Protein AF-A0A3D2ICE8-F1 (afdb_monomer_lite)

Secondary structure (DSSP, 8-state):
-HHHHHHHHHHHHHHTSHHHHHHH-SS--PPP-----STTTT--EEEEEEEE-TTT--EEEEE-SS-TTS-HHHHHHHHHHHT-----TT-EEEEETTTSHHHHHHHHHHHHTT-EEEEE-S-GGG--

Sequence (128 aa):
ANKRKLKEKDRHARNSTGIRSAREAVVFEAPKMIGLTGKETEKEIPLESPRNCYVCKEIFHNLHHFYDTMCKGCGDFNYAKRFQSADLTNQVALVTGSRLKIGYHITLMMLRAGATVIATTRFPVDSA

pLDDT: mean 86.27, std 12.29, range [48.66, 98.25]

Foldseek 3Di:
DVVVVLVVVLVVLLCQAQQNVQVPDPDRDLDDLPPPPVVQVVPFAFRPDWAQAPPPGDTAGTARNHDSRHHPVVSVVVSVVLPDAAQQAPAEEEQEPCQDDPNVSVQVRCVVNRYHYRYDDPCVVRGD

Radius of gyration: 18.08 Å; chains: 1; bounding box: 44×30×58 Å

Structure (mmCIF, N/CA/C/O backbone):
data_AF-A0A3D2ICE8-F1
#
_entry.id   AF-A0A3D2ICE8-F1
#
loop_
_atom_site.group_PDB
_atom_site.id
_atom_site.type_symbol
_atom_site.label_atom_id
_atom_site.label_alt_id
_atom_site.label_comp_id
_atom_site.label_asym_id
_atom_site.label_entity_id
_atom_site.label_seq_id
_atom_site.pdbx_PDB_ins_code
_atom_site.Cartn_x
_atom_site.Cartn_y
_atom_site.Cartn_z
_atom_site.occupancy
_atom_site.B_iso_or_equiv
_atom_site.auth_seq_id
_atom_site.auth_comp_id
_atom_site.auth_asym_id
_atom_site.auth_atom_id
_atom_site.pd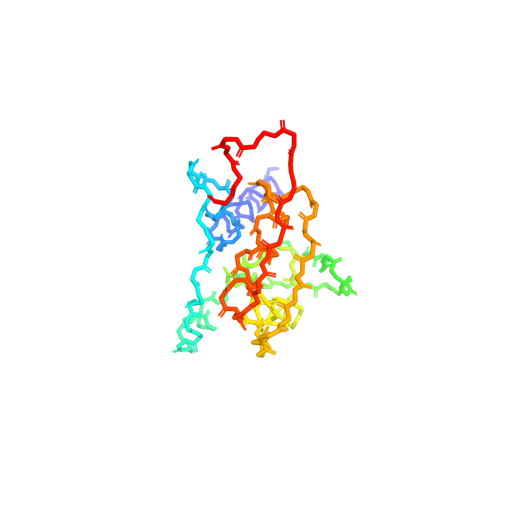bx_PDB_model_num
ATOM 1 N N . ALA A 1 1 ? 16.135 3.285 -33.327 1.00 66.62 1 ALA A N 1
ATOM 2 C CA . ALA A 1 1 ? 15.371 2.023 -33.174 1.00 66.62 1 ALA A CA 1
ATOM 3 C C . ALA A 1 1 ? 15.727 1.245 -31.894 1.00 66.62 1 ALA A C 1
ATOM 5 O O . ALA A 1 1 ? 14.828 1.001 -31.098 1.00 66.62 1 ALA A O 1
ATOM 6 N N . ASN A 1 2 ? 17.002 0.913 -31.631 1.00 81.75 2 ASN A N 1
ATOM 7 C CA . ASN A 1 2 ? 17.398 0.061 -30.488 1.00 81.75 2 ASN A CA 1
ATOM 8 C C . ASN A 1 2 ? 17.026 0.604 -29.096 1.00 81.75 2 ASN A C 1
ATOM 10 O O . ASN A 1 2 ? 16.436 -0.127 -28.310 1.00 81.75 2 ASN A O 1
ATOM 14 N N . LYS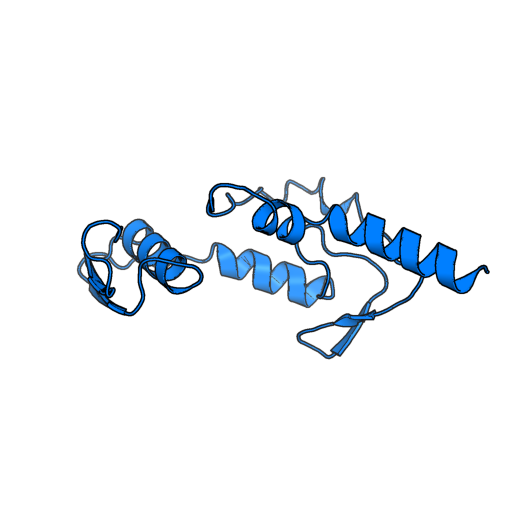 A 1 3 ? 17.247 1.897 -28.806 1.00 81.38 3 LYS A N 1
ATOM 15 C CA . LYS A 1 3 ? 16.867 2.495 -27.505 1.00 81.38 3 LYS A CA 1
ATOM 16 C C . LYS A 1 3 ? 15.371 2.359 -27.176 1.00 81.38 3 LYS A C 1
ATOM 18 O O . LYS A 1 3 ? 15.010 2.262 -26.010 1.00 81.38 3 LYS A O 1
ATOM 23 N N . ARG A 1 4 ? 14.496 2.355 -28.191 1.00 84.25 4 ARG A N 1
ATOM 24 C CA . ARG A 1 4 ? 13.048 2.173 -28.003 1.00 84.25 4 ARG A CA 1
ATOM 25 C C . ARG A 1 4 ? 12.726 0.731 -27.603 1.00 84.25 4 ARG A C 1
ATOM 27 O O . ARG A 1 4 ? 11.985 0.546 -26.649 1.00 84.25 4 ARG A O 1
ATOM 34 N N . LYS A 1 5 ? 13.357 -0.251 -28.259 1.00 88.44 5 LYS A N 1
ATOM 35 C CA . LYS A 1 5 ? 13.216 -1.678 -27.926 1.00 88.44 5 LYS A CA 1
ATOM 36 C C . LYS A 1 5 ? 13.665 -1.980 -26.491 1.00 88.44 5 LYS A C 1
ATOM 38 O O . LYS A 1 5 ? 12.958 -2.674 -25.774 1.00 88.44 5 LYS A O 1
ATOM 43 N N . LEU A 1 6 ? 14.793 -1.411 -26.050 1.00 86.62 6 LEU A N 1
ATOM 44 C CA . LEU A 1 6 ? 15.288 -1.584 -24.674 1.00 86.62 6 LEU A CA 1
ATOM 45 C C . LEU A 1 6 ? 14.319 -0.991 -23.638 1.00 86.62 6 LEU A C 1
ATOM 47 O O . LEU A 1 6 ? 13.955 -1.656 -22.676 1.00 86.62 6 LEU A O 1
ATOM 51 N N . LYS A 1 7 ? 13.808 0.225 -23.878 1.00 86.25 7 LYS A N 1
ATOM 52 C CA . LYS A 1 7 ? 12.799 0.845 -22.999 1.00 86.25 7 LYS A CA 1
ATOM 53 C C . LYS A 1 7 ? 11.507 0.034 -22.906 1.00 86.25 7 LYS A C 1
ATOM 55 O O . LYS A 1 7 ? 10.849 0.046 -21.868 1.00 86.25 7 LYS A O 1
ATOM 60 N N . GLU A 1 8 ? 11.116 -0.613 -23.997 1.00 89.56 8 GLU A N 1
ATOM 61 C CA . GLU A 1 8 ? 9.926 -1.456 -24.053 1.00 89.56 8 GLU A CA 1
ATOM 62 C C . GLU A 1 8 ? 10.132 -2.756 -23.270 1.00 89.56 8 GLU A C 1
ATOM 64 O O . GLU A 1 8 ? 9.296 -3.082 -22.430 1.00 89.56 8 GLU A O 1
ATOM 69 N N . LYS A 1 9 ? 11.293 -3.411 -23.414 1.00 89.19 9 LYS A N 1
ATOM 70 C CA . LYS A 1 9 ? 11.692 -4.543 -22.559 1.00 89.19 9 LYS A CA 1
ATOM 71 C C . LYS A 1 9 ? 11.653 -4.184 -21.071 1.00 89.19 9 LYS A C 1
ATOM 73 O O . LYS A 1 9 ? 10.977 -4.864 -20.305 1.00 89.19 9 LYS A O 1
ATOM 78 N N . ASP A 1 10 ? 12.275 -3.072 -20.674 1.00 88.31 10 ASP A N 1
ATOM 79 C CA . ASP A 1 10 ? 12.264 -2.605 -19.279 1.00 88.31 10 ASP A CA 1
ATOM 80 C C . ASP A 1 10 ? 10.849 -2.260 -18.786 1.00 88.31 10 ASP A C 1
ATOM 82 O O . ASP A 1 10 ? 10.553 -2.317 -17.592 1.00 88.31 10 ASP A O 1
ATOM 86 N N . ARG A 1 11 ? 9.942 -1.850 -19.681 1.00 88.38 11 ARG A N 1
ATOM 87 C CA . ARG A 1 11 ? 8.532 -1.635 -19.331 1.00 88.38 11 ARG A CA 1
ATOM 88 C C . ARG A 1 11 ? 7.839 -2.964 -19.044 1.00 88.38 11 ARG A C 1
ATOM 90 O O . ARG A 1 11 ? 7.163 -3.054 -18.023 1.00 88.38 11 ARG A O 1
ATOM 97 N N . HIS A 1 12 ? 8.031 -3.970 -19.893 1.00 90.06 12 HIS A N 1
ATOM 98 C CA . HIS A 1 12 ? 7.484 -5.308 -19.668 1.00 90.06 12 HIS A CA 1
ATOM 99 C C . HIS A 1 12 ? 8.035 -5.941 -18.385 1.00 90.06 12 HIS A C 1
ATOM 101 O O . HIS A 1 12 ? 7.250 -6.431 -17.579 1.00 90.06 12 HIS A O 1
ATOM 107 N N . ALA A 1 13 ? 9.343 -5.831 -18.140 1.00 87.56 13 ALA A N 1
ATOM 108 C CA . ALA A 1 13 ? 9.989 -6.326 -16.924 1.00 87.56 13 ALA A CA 1
ATOM 109 C C . ALA A 1 13 ? 9.422 -5.685 -15.644 1.00 87.56 13 ALA A C 1
ATOM 111 O O . ALA A 1 13 ? 9.218 -6.349 -14.635 1.00 87.56 13 ALA A O 1
ATOM 112 N N . ARG A 1 14 ? 9.111 -4.384 -15.664 1.00 88.75 14 ARG A N 1
ATOM 113 C CA . ARG A 1 14 ? 8.510 -3.721 -14.495 1.00 88.75 14 ARG A CA 1
ATOM 114 C C . ARG A 1 14 ? 7.070 -4.146 -14.249 1.00 88.75 14 ARG A C 1
ATOM 116 O O . ARG A 1 14 ? 6.672 -4.243 -13.091 1.00 88.75 14 ARG A O 1
ATOM 123 N N . ASN A 1 15 ? 6.305 -4.409 -15.306 1.00 88.12 15 ASN A N 1
ATOM 124 C CA . ASN A 1 15 ? 4.911 -4.839 -15.190 1.00 88.12 15 ASN A CA 1
ATOM 125 C C . ASN A 1 15 ? 4.761 -6.195 -14.484 1.00 88.12 15 ASN A C 1
ATOM 127 O O . ASN A 1 15 ? 3.697 -6.455 -13.938 1.00 88.12 15 ASN A O 1
ATOM 131 N N . SER A 1 16 ? 5.808 -7.025 -14.427 1.00 85.56 16 SER A N 1
ATOM 132 C CA . SER A 1 16 ? 5.775 -8.289 -13.680 1.00 85.56 16 SER A CA 1
ATOM 133 C C . SER A 1 16 ? 6.047 -8.145 -12.177 1.00 85.56 16 SER A C 1
ATOM 135 O O . SER A 1 16 ? 6.026 -9.145 -11.467 1.00 85.56 16 SER A O 1
ATOM 137 N N . THR A 1 17 ? 6.329 -6.938 -11.672 1.00 85.25 17 THR A N 1
ATOM 138 C CA . THR A 1 17 ? 6.559 -6.725 -10.231 1.00 85.25 17 THR A CA 1
ATOM 139 C C . THR A 1 17 ? 5.257 -6.759 -9.431 1.00 85.25 17 THR A C 1
ATOM 141 O O . THR A 1 17 ? 4.211 -6.296 -9.891 1.00 85.25 17 THR A O 1
ATOM 144 N N . GLY A 1 18 ? 5.325 -7.234 -8.184 1.00 84.81 18 GLY A N 1
ATOM 145 C CA . GLY A 1 18 ? 4.141 -7.379 -7.327 1.00 84.81 18 GLY A CA 1
ATOM 146 C C . GLY A 1 18 ? 3.349 -6.082 -7.103 1.00 84.81 18 GLY A C 1
ATOM 147 O O . GLY A 1 18 ? 2.119 -6.114 -7.050 1.00 84.81 18 GLY A O 1
ATOM 148 N N . ILE A 1 19 ? 4.014 -4.920 -7.043 1.00 85.06 19 ILE A N 1
ATOM 149 C CA . ILE A 1 19 ? 3.341 -3.620 -6.890 1.00 85.06 19 ILE A CA 1
ATOM 150 C C . ILE A 1 19 ? 2.476 -3.255 -8.103 1.00 85.06 19 ILE A C 1
ATOM 152 O O . ILE A 1 19 ? 1.508 -2.509 -7.949 1.00 85.06 19 ILE A O 1
ATOM 156 N N . ARG A 1 20 ? 2.806 -3.744 -9.306 1.00 86.44 20 ARG A N 1
ATOM 157 C CA . ARG A 1 20 ? 2.016 -3.501 -10.521 1.00 86.44 20 ARG A CA 1
ATOM 158 C C . ARG A 1 20 ? 0.759 -4.349 -10.513 1.00 86.44 20 ARG A C 1
ATOM 160 O O . ARG A 1 20 ? -0.325 -3.779 -10.593 1.00 86.44 20 ARG A O 1
ATOM 167 N N . SER A 1 21 ? 0.900 -5.644 -10.244 1.00 83.38 21 SER A N 1
ATOM 168 C CA . SER A 1 21 ? -0.238 -6.551 -10.071 1.00 83.38 21 SER A CA 1
ATOM 169 C C . SER A 1 21 ? -1.209 -6.048 -8.995 1.00 83.38 21 SER A C 1
ATOM 171 O O . SER A 1 21 ? -2.415 -6.014 -9.216 1.00 83.38 21 SER A O 1
ATOM 173 N N . ALA A 1 22 ? -0.695 -5.557 -7.861 1.00 80.81 22 ALA A N 1
ATOM 174 C CA . ALA A 1 22 ? -1.524 -5.007 -6.783 1.00 80.81 22 ALA A CA 1
ATOM 175 C C . ALA A 1 22 ? -2.263 -3.705 -7.157 1.00 80.81 22 ALA A C 1
ATOM 177 O O . ALA A 1 22 ? -3.265 -3.369 -6.532 1.00 80.81 22 ALA A O 1
ATOM 178 N N . ARG A 1 23 ? -1.765 -2.940 -8.138 1.00 80.62 23 ARG A N 1
ATOM 179 C CA . ARG A 1 23 ? -2.400 -1.697 -8.613 1.00 80.62 23 ARG A CA 1
ATOM 180 C C . ARG A 1 23 ? -3.425 -1.931 -9.716 1.00 80.62 23 ARG A C 1
ATOM 182 O O . ARG A 1 23 ? -4.323 -1.111 -9.863 1.00 80.62 23 ARG A O 1
ATOM 189 N N . GLU A 1 24 ? -3.250 -2.986 -10.501 1.00 82.50 24 GLU A N 1
ATOM 190 C CA . GLU A 1 24 ? -4.134 -3.342 -11.618 1.00 82.50 24 GLU A CA 1
ATOM 191 C C . GLU A 1 24 ? -5.342 -4.183 -11.170 1.00 82.50 24 GLU A C 1
ATOM 193 O O . GLU A 1 24 ? -6.280 -4.367 -11.941 1.00 82.50 24 GLU A O 1
ATOM 198 N N . ALA A 1 25 ? -5.352 -4.659 -9.920 1.00 80.19 25 ALA A N 1
ATOM 199 C CA . ALA A 1 25 ? -6.479 -5.378 -9.338 1.00 80.19 25 ALA A CA 1
ATOM 200 C C . ALA A 1 25 ? -7.758 -4.516 -9.306 1.00 80.19 25 ALA A C 1
ATOM 202 O O . ALA A 1 25 ? -7.742 -3.364 -8.870 1.00 80.19 25 ALA A O 1
ATOM 203 N N . VAL A 1 26 ? -8.879 -5.103 -9.742 1.00 78.31 26 VAL A N 1
ATOM 204 C CA . VAL A 1 26 ? -10.201 -4.446 -9.778 1.00 78.31 26 VAL A CA 1
ATOM 205 C C . VAL A 1 26 ? -10.708 -4.129 -8.371 1.00 78.31 26 VAL A C 1
ATOM 207 O O . VAL A 1 26 ? -11.286 -3.070 -8.137 1.00 78.31 26 VAL A O 1
ATOM 210 N N . VAL A 1 27 ? -10.461 -5.041 -7.431 1.00 76.94 27 VAL A N 1
ATOM 211 C CA . VAL A 1 27 ? -10.732 -4.856 -6.007 1.00 76.94 27 VAL A CA 1
ATOM 212 C C . VAL A 1 27 ? -9.399 -4.696 -5.303 1.00 76.94 27 VAL A C 1
ATOM 214 O O . VAL A 1 27 ? -8.474 -5.483 -5.508 1.00 76.94 27 VAL A O 1
ATOM 217 N N . PHE A 1 28 ? -9.294 -3.657 -4.479 1.00 70.94 28 PHE A N 1
ATOM 218 C CA . PHE A 1 28 ? -8.101 -3.459 -3.683 1.00 70.94 28 PHE A CA 1
ATOM 219 C C . PHE A 1 28 ? -8.026 -4.533 -2.593 1.00 70.94 28 PHE A C 1
ATOM 221 O O . PHE A 1 28 ? -8.740 -4.466 -1.595 1.00 70.94 28 PHE A O 1
ATOM 228 N N . GLU A 1 29 ? -7.126 -5.495 -2.762 1.00 73.94 29 GLU A N 1
ATOM 229 C CA . GLU A 1 29 ? -6.791 -6.459 -1.722 1.00 73.94 29 GLU A CA 1
ATOM 230 C C . GLU A 1 29 ? -5.441 -6.110 -1.105 1.00 73.94 29 GLU A C 1
ATOM 232 O O . GLU A 1 29 ? -4.439 -5.910 -1.799 1.00 73.94 29 GLU A O 1
ATOM 237 N N . ALA A 1 30 ? -5.394 -6.051 0.228 1.00 70.38 30 ALA A N 1
ATOM 238 C CA . ALA A 1 30 ? -4.125 -5.912 0.919 1.00 70.38 30 ALA A CA 1
ATOM 239 C C . ALA A 1 30 ? -3.240 -7.131 0.577 1.00 70.38 30 ALA A C 1
ATOM 241 O O . ALA A 1 30 ? -3.621 -8.253 0.920 1.00 70.38 30 ALA A O 1
ATOM 242 N N . PRO A 1 31 ? -2.064 -6.937 -0.059 1.00 71.88 31 PRO A N 1
ATOM 243 C CA . PRO A 1 31 ? -1.164 -8.024 -0.408 1.00 71.88 31 PRO A CA 1
ATOM 244 C C . PRO A 1 31 ? -0.841 -8.840 0.835 1.00 71.88 31 PRO A C 1
ATOM 246 O O . PRO A 1 31 ? -0.464 -8.274 1.866 1.00 71.88 31 PRO A O 1
ATOM 249 N N . LYS A 1 32 ? -0.997 -10.159 0.738 1.00 72.56 32 LYS A N 1
ATOM 250 C CA . LYS A 1 32 ? -0.521 -11.078 1.770 1.00 72.56 32 LYS A CA 1
ATOM 251 C C . LYS A 1 32 ? 1.004 -11.069 1.761 1.00 72.56 32 LYS A C 1
ATOM 253 O O . LYS A 1 32 ? 1.614 -10.844 0.715 1.00 72.56 32 LYS A O 1
ATOM 258 N N . MET A 1 33 ? 1.606 -11.299 2.925 1.00 67.31 33 MET A N 1
ATOM 259 C CA . MET A 1 33 ? 3.046 -11.516 2.988 1.00 67.31 33 MET A CA 1
ATOM 260 C C . MET A 1 33 ? 3.328 -12.785 2.198 1.00 67.31 33 MET A C 1
ATOM 262 O O . MET A 1 33 ? 2.895 -13.869 2.590 1.00 67.31 33 MET A O 1
ATOM 266 N N . ILE A 1 34 ? 3.991 -12.642 1.057 1.00 64.31 34 ILE A N 1
ATOM 267 C CA . ILE A 1 34 ? 4.572 -13.798 0.402 1.00 64.31 34 ILE A CA 1
ATOM 268 C C . ILE A 1 34 ? 5.835 -14.046 1.210 1.00 64.31 34 ILE A C 1
ATOM 270 O O . ILE A 1 34 ? 6.708 -13.181 1.287 1.00 64.31 34 ILE A O 1
ATOM 274 N N . GLY A 1 35 ? 5.877 -15.164 1.933 1.00 52.88 35 GLY A N 1
ATOM 275 C CA . GLY A 1 35 ? 7.092 -15.537 2.640 1.00 52.88 35 GLY A CA 1
ATOM 276 C C . GLY A 1 35 ? 8.232 -15.544 1.627 1.00 52.88 35 GLY A C 1
ATOM 277 O O . GLY A 1 35 ? 8.115 -16.198 0.589 1.00 52.88 35 GLY A O 1
ATOM 278 N N . LEU A 1 36 ? 9.310 -14.809 1.914 1.00 52.22 36 LEU A N 1
ATOM 279 C CA . LEU A 1 36 ? 10.566 -14.886 1.172 1.00 52.22 36 LEU A CA 1
ATOM 280 C C . LEU A 1 36 ? 11.116 -16.308 1.347 1.00 52.22 36 LEU A C 1
ATOM 282 O O . LEU A 1 36 ? 11.986 -16.566 2.169 1.00 52.22 36 LEU A O 1
ATOM 286 N N . THR A 1 37 ? 10.584 -17.262 0.590 1.00 48.66 37 THR A N 1
ATOM 287 C CA . THR A 1 37 ? 10.958 -18.686 0.620 1.00 48.66 37 THR A CA 1
ATOM 288 C C . THR A 1 37 ? 12.324 -18.931 -0.033 1.00 48.66 37 THR A C 1
ATOM 290 O O . THR A 1 37 ? 12.610 -20.036 -0.479 1.00 48.66 37 THR A O 1
ATOM 293 N N . GLY A 1 38 ? 13.158 -17.894 -0.175 1.00 49.09 38 GLY A N 1
ATOM 294 C CA . GLY A 1 38 ? 14.417 -17.918 -0.926 1.00 49.09 38 GLY A CA 1
ATOM 295 C C . GLY A 1 38 ? 14.246 -17.993 -2.451 1.00 49.09 38 GLY A C 1
ATOM 296 O O . GLY A 1 38 ? 15.079 -17.464 -3.180 1.00 49.09 38 GLY A O 1
ATOM 297 N N . LYS A 1 39 ? 13.134 -18.541 -2.956 1.00 49.94 39 LYS A N 1
ATOM 298 C CA . LYS A 1 39 ? 12.859 -18.693 -4.398 1.00 49.94 39 LYS A CA 1
ATOM 299 C C . LYS A 1 39 ? 12.607 -17.381 -5.151 1.00 49.94 39 LYS A C 1
ATOM 301 O O . LYS A 1 39 ? 12.720 -17.345 -6.371 1.00 49.94 39 LYS A O 1
ATOM 306 N N . GLU A 1 40 ? 12.265 -16.295 -4.456 1.00 53.12 40 GLU A N 1
ATOM 307 C CA . GLU A 1 40 ? 12.086 -14.976 -5.090 1.00 53.12 40 GLU A CA 1
ATOM 308 C C . GLU A 1 40 ? 13.414 -14.240 -5.300 1.00 53.12 40 GLU A C 1
ATOM 310 O O . GLU A 1 40 ? 13.562 -13.502 -6.270 1.00 53.12 40 GLU A O 1
ATOM 315 N N . THR A 1 41 ? 14.408 -14.506 -4.447 1.00 51.03 41 THR A N 1
ATOM 316 C CA . THR A 1 41 ? 15.799 -14.054 -4.620 1.00 51.03 41 THR A CA 1
ATOM 317 C C . THR A 1 41 ? 16.470 -14.665 -5.853 1.00 51.03 41 THR A C 1
ATOM 319 O O . THR A 1 41 ? 17.412 -14.085 -6.373 1.00 51.03 41 THR A O 1
ATOM 322 N N . GLU A 1 42 ? 15.971 -15.796 -6.360 1.00 53.78 42 GLU A N 1
ATOM 323 C CA . GLU A 1 42 ? 16.508 -16.462 -7.558 1.00 53.78 42 GLU A CA 1
ATOM 324 C C . GLU A 1 42 ? 16.018 -15.837 -8.876 1.00 53.78 42 GLU A C 1
ATOM 326 O O . GLU A 1 42 ? 16.587 -16.100 -9.933 1.00 53.78 42 GLU A O 1
ATOM 331 N N . LYS A 1 43 ? 14.982 -14.986 -8.843 1.00 63.75 43 LYS A N 1
ATOM 332 C CA . LYS A 1 43 ? 14.450 -14.296 -10.030 1.00 63.75 43 LYS A CA 1
ATOM 333 C C . LYS A 1 43 ? 14.821 -12.818 -10.020 1.00 63.75 43 LYS A C 1
ATOM 335 O O . LYS A 1 43 ? 13.950 -11.952 -10.103 1.00 63.75 43 LYS A O 1
ATOM 340 N N . GLU A 1 44 ? 16.111 -12.511 -9.923 1.00 73.94 44 GLU A N 1
ATOM 341 C CA . GLU A 1 44 ? 16.575 -11.152 -10.204 1.00 73.94 44 GLU A CA 1
ATOM 342 C C . GLU A 1 44 ? 16.306 -10.832 -11.679 1.00 73.94 44 GLU A C 1
ATOM 344 O O . GLU A 1 44 ? 16.871 -11.453 -12.577 1.00 73.94 44 GLU A O 1
ATOM 349 N N . ILE A 1 45 ? 15.397 -9.889 -11.939 1.00 87.00 45 ILE A N 1
ATOM 350 C CA . ILE A 1 45 ? 15.079 -9.452 -13.302 1.00 87.00 45 ILE A CA 1
ATOM 351 C C . ILE A 1 45 ? 16.008 -8.279 -13.638 1.00 87.00 45 ILE A C 1
ATOM 353 O O . ILE A 1 45 ? 15.810 -7.192 -13.080 1.00 87.00 45 ILE A O 1
ATOM 357 N N . PRO A 1 46 ? 17.008 -8.455 -14.521 1.00 89.88 46 PRO A N 1
ATOM 358 C CA . PRO A 1 46 ? 17.899 -7.371 -14.901 1.00 89.88 46 PRO A CA 1
ATOM 359 C C . PRO A 1 46 ? 17.169 -6.339 -15.766 1.00 89.88 46 PRO A C 1
ATOM 361 O O . PRO A 1 46 ? 16.287 -6.664 -16.564 1.00 89.88 46 PRO A O 1
ATOM 364 N N . LEU A 1 47 ? 17.563 -5.081 -15.612 1.00 89.25 47 LEU A N 1
ATOM 365 C CA . LEU A 1 47 ? 17.160 -3.960 -16.447 1.00 89.25 47 LEU A CA 1
ATOM 366 C C . LEU A 1 47 ? 18.231 -3.697 -17.501 1.00 89.25 47 LEU A C 1
ATOM 368 O O . LEU A 1 47 ? 19.420 -3.617 -17.197 1.00 89.25 47 LEU A O 1
ATOM 372 N N . GLU A 1 48 ? 17.790 -3.474 -18.733 1.00 90.75 48 GLU A N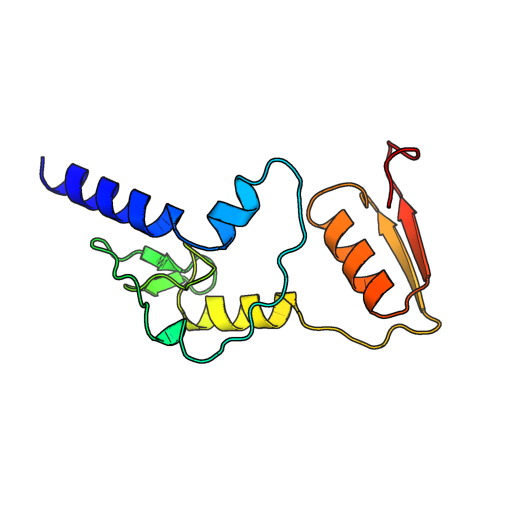 1
ATOM 373 C CA . GLU A 1 48 ? 18.663 -3.092 -19.845 1.00 90.75 48 GLU A CA 1
ATOM 374 C C . GLU A 1 48 ? 19.181 -1.655 -19.659 1.00 90.75 48 GLU A C 1
ATOM 376 O O . GLU A 1 48 ? 20.285 -1.313 -20.087 1.00 90.75 48 GLU A O 1
ATOM 381 N N . SER A 1 49 ? 18.388 -0.794 -19.009 1.00 90.06 49 SER A N 1
ATOM 382 C CA . SER A 1 49 ? 18.796 0.543 -18.580 1.00 90.06 49 SER A CA 1
ATOM 383 C C . SER A 1 49 ? 18.770 0.661 -17.052 1.00 90.06 49 SER A C 1
ATOM 385 O O . SER A 1 49 ? 17.682 0.593 -16.468 1.00 90.06 49 SER A O 1
ATOM 387 N N . PRO A 1 50 ? 19.910 0.955 -16.392 1.00 91.94 50 PRO A N 1
ATOM 388 C CA . PRO A 1 50 ? 19.924 1.254 -14.964 1.00 91.94 50 PRO A CA 1
ATOM 389 C C . PRO A 1 50 ? 18.989 2.408 -14.598 1.00 91.94 50 PRO A C 1
ATOM 391 O O . PRO A 1 50 ? 18.719 3.304 -15.410 1.00 91.94 50 PRO A O 1
ATOM 394 N N . ARG A 1 51 ? 18.508 2.402 -13.353 1.00 93.31 51 ARG A N 1
ATOM 395 C CA . ARG A 1 51 ? 17.600 3.427 -12.820 1.00 93.31 51 ARG A CA 1
ATOM 396 C C . ARG A 1 51 ? 18.030 3.871 -11.430 1.00 93.31 51 ARG A C 1
ATOM 398 O O . ARG A 1 51 ? 18.624 3.102 -10.686 1.00 93.31 51 ARG A O 1
ATOM 405 N N . ASN A 1 52 ? 17.649 5.091 -11.063 1.00 97.38 52 ASN A N 1
ATOM 406 C CA . ASN A 1 52 ? 17.848 5.605 -9.711 1.00 97.38 52 ASN A CA 1
ATOM 407 C C . ASN A 1 52 ? 16.752 5.077 -8.784 1.00 97.38 52 ASN A C 1
ATOM 409 O O . ASN A 1 52 ? 15.559 5.164 -9.101 1.00 97.38 52 ASN A O 1
ATOM 413 N N . CYS A 1 53 ? 17.154 4.574 -7.622 1.00 97.12 53 CYS A N 1
ATOM 414 C CA . CYS A 1 53 ? 16.250 4.189 -6.551 1.00 97.12 53 CYS A CA 1
ATOM 415 C C . CYS A 1 53 ? 15.396 5.389 -6.124 1.00 97.12 53 CYS A C 1
ATOM 417 O O . CYS A 1 53 ? 15.892 6.496 -5.923 1.00 97.12 53 CYS A O 1
ATOM 419 N N . TYR A 1 54 ? 14.096 5.178 -5.939 1.00 96.88 54 TYR A N 1
ATOM 420 C CA . TYR A 1 54 ? 13.176 6.216 -5.488 1.00 96.88 54 TYR A CA 1
ATOM 421 C C . TYR A 1 54 ? 13.553 6.771 -4.105 1.00 96.88 54 TYR A C 1
ATOM 423 O O . TYR A 1 54 ? 13.389 7.970 -3.885 1.00 96.88 54 TYR A O 1
ATOM 431 N N . VAL A 1 55 ? 14.103 5.926 -3.226 1.00 97.31 55 VAL A N 1
ATOM 432 C CA . VAL A 1 55 ? 14.444 6.251 -1.832 1.00 97.31 55 VAL A CA 1
ATOM 433 C C . VAL A 1 55 ? 15.865 6.817 -1.727 1.00 97.31 55 VAL A C 1
ATOM 435 O O . VAL A 1 55 ? 16.019 8.022 -1.562 1.00 97.31 55 VAL A O 1
ATOM 438 N N . CYS A 1 56 ? 16.899 5.980 -1.879 1.00 97.62 56 CYS A N 1
ATOM 439 C CA . CYS A 1 56 ? 18.301 6.372 -1.667 1.00 97.62 56 CYS A CA 1
ATOM 440 C C . CYS A 1 56 ? 18.979 7.029 -2.880 1.00 97.62 56 CYS A C 1
ATOM 442 O O . CYS A 1 56 ? 20.099 7.505 -2.759 1.00 97.62 56 CYS A O 1
ATOM 444 N N . LYS A 1 57 ? 18.324 7.057 -4.049 1.00 97.62 57 LYS A N 1
ATOM 445 C CA . LYS A 1 57 ? 18.859 7.584 -5.323 1.00 97.62 57 LYS A CA 1
ATOM 446 C C . LYS A 1 57 ? 20.039 6.820 -5.932 1.00 97.62 57 LYS A C 1
ATOM 448 O O . LYS A 1 57 ? 20.414 7.150 -7.052 1.00 97.62 57 LYS A O 1
ATOM 453 N N . GLU A 1 58 ? 20.543 5.771 -5.285 1.00 97.31 58 GLU A N 1
ATOM 454 C CA . GLU A 1 58 ? 21.552 4.879 -5.867 1.00 97.31 58 GLU A CA 1
ATOM 455 C C . GLU A 1 58 ? 21.057 4.228 -7.159 1.00 97.31 58 GLU A C 1
ATOM 457 O O . GLU A 1 58 ? 19.866 3.930 -7.320 1.00 97.31 58 GLU A O 1
ATOM 462 N N . ILE A 1 59 ? 21.991 3.992 -8.077 1.00 97.12 59 ILE A N 1
ATOM 463 C CA . ILE A 1 59 ? 21.716 3.302 -9.329 1.00 97.12 59 ILE A CA 1
ATOM 464 C C . ILE A 1 59 ? 21.566 1.806 -9.047 1.00 97.12 59 ILE A C 1
ATOM 466 O O . ILE A 1 59 ? 22.414 1.202 -8.397 1.00 97.12 59 ILE A O 1
ATOM 470 N N . PHE A 1 60 ? 20.500 1.198 -9.563 1.00 95.19 60 PHE A N 1
ATOM 471 C CA . PHE A 1 60 ? 20.290 -0.244 -9.504 1.00 95.19 60 PHE A CA 1
ATOM 472 C C . PHE A 1 60 ? 20.066 -0.830 -10.899 1.00 95.19 60 PHE A C 1
ATOM 474 O O . PHE A 1 60 ? 19.542 -0.167 -11.802 1.00 95.19 60 PHE A O 1
ATOM 481 N N . HIS A 1 61 ? 20.462 -2.094 -11.044 1.00 94.88 61 HIS A N 1
ATOM 482 C CA . HIS A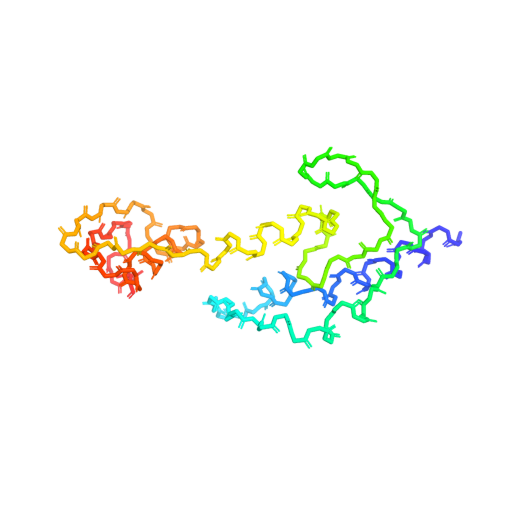 1 61 ? 20.400 -2.842 -12.299 1.00 94.88 61 HIS A CA 1
ATOM 483 C C . HIS A 1 61 ? 19.367 -3.969 -12.278 1.00 94.88 61 HIS A C 1
ATOM 485 O O . HIS A 1 61 ? 18.912 -4.365 -13.338 1.00 94.88 61 HIS A O 1
ATOM 491 N N . ASN A 1 62 ? 18.952 -4.440 -11.100 1.00 92.69 62 ASN A N 1
ATOM 492 C CA . ASN A 1 62 ? 18.018 -5.556 -10.961 1.00 92.69 62 ASN A CA 1
ATOM 493 C C . ASN A 1 62 ? 16.740 -5.096 -10.262 1.00 92.69 62 ASN A C 1
ATOM 495 O O . ASN A 1 62 ? 16.790 -4.356 -9.275 1.00 92.69 62 ASN A O 1
ATOM 499 N N . LEU A 1 63 ? 15.589 -5.525 -10.773 1.00 92.06 63 LEU A N 1
ATOM 500 C CA . LEU A 1 63 ? 14.299 -5.234 -10.160 1.00 92.06 63 LEU A CA 1
ATOM 501 C C . LEU A 1 63 ? 14.124 -6.024 -8.865 1.00 92.06 63 LEU A C 1
ATOM 503 O O . LEU A 1 63 ? 14.392 -7.222 -8.802 1.00 92.06 63 LEU A O 1
ATOM 507 N N . HIS A 1 64 ? 13.587 -5.352 -7.851 1.00 91.81 64 HIS A N 1
ATOM 508 C CA . HIS A 1 64 ? 13.065 -6.019 -6.670 1.00 91.81 64 HIS A CA 1
ATOM 509 C C . HIS A 1 64 ? 11.751 -6.733 -7.027 1.00 91.81 64 HIS A C 1
ATOM 511 O O . HIS A 1 64 ? 10.897 -6.148 -7.698 1.00 91.81 64 HIS A O 1
ATOM 517 N N . HIS A 1 65 ? 11.556 -7.963 -6.536 1.00 88.00 65 HIS A N 1
ATOM 518 C CA . HIS A 1 65 ? 10.389 -8.812 -6.836 1.00 88.00 65 HIS A CA 1
ATOM 519 C C . HIS A 1 65 ? 9.048 -8.066 -6.675 1.00 88.00 65 HIS A C 1
ATOM 521 O O . HIS A 1 65 ? 8.137 -8.188 -7.497 1.00 88.00 65 HIS A O 1
ATOM 527 N N . PHE A 1 66 ? 8.945 -7.220 -5.643 1.00 89.19 66 PHE A N 1
ATOM 528 C CA . PHE A 1 66 ? 7.747 -6.430 -5.380 1.00 89.19 66 PHE A CA 1
ATOM 529 C C . PHE A 1 66 ? 7.795 -4.991 -5.914 1.00 89.19 66 PHE A C 1
ATOM 531 O O . PHE A 1 66 ? 6.755 -4.483 -6.313 1.00 89.19 66 PHE A O 1
ATOM 538 N N . TYR A 1 67 ? 8.949 -4.314 -5.939 1.00 91.94 67 TYR A N 1
ATOM 539 C CA . TYR A 1 67 ? 9.027 -2.859 -6.160 1.00 91.94 67 TYR A CA 1
ATOM 540 C C . TYR A 1 67 ? 9.816 -2.537 -7.430 1.00 91.94 67 TYR A C 1
ATOM 542 O O . TYR A 1 67 ? 11.003 -2.827 -7.523 1.00 91.94 67 TYR A O 1
ATOM 550 N N . ASP A 1 68 ? 9.193 -1.846 -8.385 1.00 92.69 68 ASP A N 1
ATOM 551 C CA . ASP A 1 68 ? 9.817 -1.511 -9.673 1.00 92.69 68 ASP A CA 1
ATOM 552 C C . ASP A 1 68 ? 10.611 -0.194 -9.688 1.00 92.69 68 ASP A C 1
ATOM 554 O O . ASP A 1 68 ? 11.184 0.190 -10.712 1.00 92.69 68 ASP 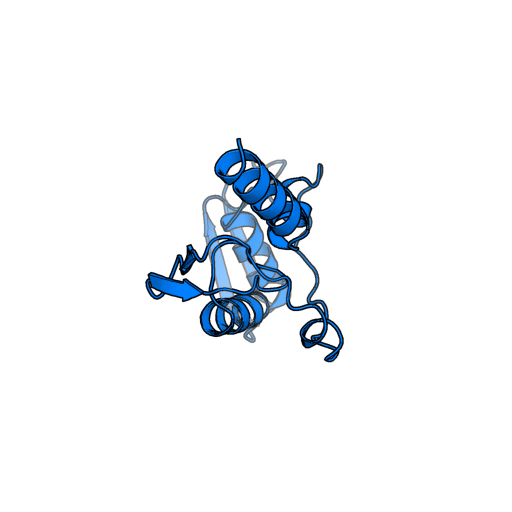A O 1
ATOM 558 N N . THR A 1 69 ? 10.627 0.526 -8.566 1.00 94.19 69 THR A N 1
ATOM 559 C CA . THR A 1 69 ? 11.296 1.827 -8.427 1.00 94.19 69 THR A CA 1
ATOM 560 C C . THR A 1 69 ? 12.289 1.879 -7.271 1.00 94.19 69 THR A C 1
ATOM 562 O O . THR A 1 69 ? 12.700 2.970 -6.890 1.00 94.19 69 THR A O 1
ATOM 565 N N . MET A 1 70 ? 12.655 0.750 -6.665 1.00 95.62 70 MET A N 1
ATOM 566 C CA . MET A 1 70 ? 13.579 0.705 -5.528 1.00 95.62 70 MET A CA 1
ATOM 567 C C . MET A 1 70 ? 14.728 -0.257 -5.817 1.00 95.62 70 MET A C 1
ATOM 569 O O . MET A 1 70 ? 14.516 -1.292 -6.443 1.00 95.62 70 MET A O 1
ATOM 573 N N . CYS A 1 71 ? 15.929 0.076 -5.333 1.00 94.62 71 CYS A N 1
ATOM 574 C CA . CYS A 1 71 ? 17.018 -0.893 -5.261 1.00 94.62 71 CYS A CA 1
ATOM 575 C C . CYS A 1 71 ? 16.655 -2.020 -4.282 1.00 94.62 71 CYS A C 1
ATOM 577 O O . CYS A 1 71 ? 15.762 -1.854 -3.445 1.00 94.62 71 CYS A O 1
ATOM 579 N N . LYS A 1 72 ? 17.377 -3.143 -4.347 1.00 92.69 72 LYS A N 1
ATOM 580 C CA . LYS A 1 72 ? 17.114 -4.317 -3.507 1.00 92.69 72 LYS A CA 1
ATOM 581 C C . LYS A 1 72 ? 17.071 -3.982 -2.011 1.00 92.69 72 LYS A C 1
ATOM 583 O O . LYS A 1 72 ? 16.077 -4.282 -1.370 1.00 92.69 72 LYS A O 1
ATOM 588 N N . GLY A 1 73 ? 18.072 -3.275 -1.477 1.00 93.75 73 GLY A N 1
ATOM 589 C CA . GLY A 1 73 ? 18.127 -2.945 -0.044 1.00 93.75 73 GLY A CA 1
ATOM 590 C C . GLY A 1 73 ? 16.947 -2.092 0.440 1.00 93.75 73 GLY A C 1
ATOM 591 O O . GLY A 1 73 ? 16.329 -2.392 1.459 1.00 93.75 73 GLY A O 1
ATOM 592 N N . CYS A 1 74 ? 16.576 -1.056 -0.321 1.00 95.75 74 CYS A N 1
ATOM 593 C CA . CYS A 1 74 ? 15.393 -0.250 -0.011 1.00 95.75 74 CY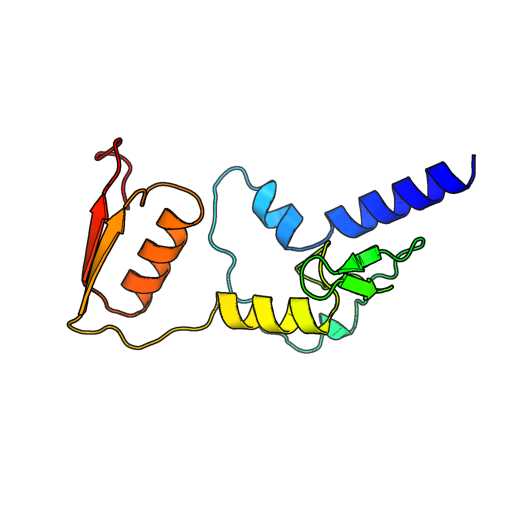S A CA 1
ATOM 594 C C . CYS A 1 74 ? 14.093 -1.046 -0.186 1.00 95.75 74 CYS A C 1
ATOM 596 O O . CYS A 1 74 ? 13.170 -0.876 0.610 1.00 95.75 74 CYS A O 1
ATOM 598 N N . GLY A 1 75 ? 14.011 -1.889 -1.217 1.00 93.44 75 GLY A N 1
ATOM 599 C CA . GLY A 1 75 ? 12.865 -2.751 -1.485 1.00 93.44 75 GLY A CA 1
ATOM 600 C C . GLY A 1 75 ? 12.626 -3.747 -0.354 1.00 93.44 75 GLY A C 1
ATOM 601 O O . GLY A 1 75 ? 11.530 -3.753 0.199 1.00 93.44 75 GLY A O 1
ATOM 602 N N . ASP A 1 76 ? 13.661 -4.486 0.047 1.00 91.88 76 ASP A N 1
ATOM 603 C CA . ASP A 1 76 ? 13.617 -5.482 1.121 1.00 91.88 76 ASP A CA 1
ATOM 604 C C . ASP A 1 76 ? 13.180 -4.826 2.442 1.00 91.88 76 ASP A C 1
ATOM 606 O O . ASP A 1 76 ? 12.258 -5.299 3.110 1.00 91.88 76 ASP A O 1
ATOM 610 N N . PHE A 1 77 ? 13.776 -3.677 2.786 1.00 93.69 77 PHE A N 1
ATOM 611 C CA . PHE A 1 77 ? 13.416 -2.925 3.989 1.00 93.69 77 PHE A CA 1
ATOM 612 C C . PHE A 1 77 ? 11.947 -2.479 3.975 1.00 93.69 77 PHE A C 1
ATOM 614 O O . PHE A 1 77 ? 11.216 -2.718 4.936 1.00 93.69 77 PHE A O 1
ATOM 621 N N . ASN A 1 78 ? 11.487 -1.850 2.889 1.00 92.25 78 ASN A N 1
ATOM 622 C CA . ASN A 1 78 ? 10.102 -1.377 2.793 1.00 92.25 78 ASN A CA 1
ATOM 623 C C . ASN A 1 78 ? 9.100 -2.536 2.729 1.00 92.25 78 ASN A C 1
ATOM 625 O O . ASN A 1 78 ? 8.002 -2.427 3.279 1.00 92.25 78 ASN A O 1
ATOM 629 N N . TYR A 1 79 ? 9.478 -3.650 2.101 1.00 90.19 79 TYR A N 1
ATOM 630 C CA . TYR A 1 79 ? 8.655 -4.849 2.045 1.00 90.19 79 TYR A CA 1
ATOM 631 C C . TYR A 1 79 ? 8.478 -5.437 3.445 1.00 90.19 79 TYR A C 1
ATOM 633 O O . TYR A 1 79 ? 7.347 -5.665 3.861 1.00 90.19 79 TYR A O 1
ATOM 641 N N . ALA A 1 80 ? 9.556 -5.564 4.225 1.00 89.38 80 ALA A N 1
ATOM 642 C CA . ALA A 1 80 ? 9.477 -5.993 5.621 1.00 89.38 80 ALA A CA 1
ATOM 643 C C . ALA A 1 80 ? 8.607 -5.045 6.467 1.00 89.38 80 ALA A C 1
ATOM 645 O O . ALA A 1 80 ? 7.734 -5.494 7.212 1.00 89.38 80 ALA A O 1
ATOM 646 N N . LYS A 1 81 ? 8.774 -3.724 6.306 1.00 89.19 81 LYS A N 1
ATOM 647 C CA . LYS A 1 81 ? 7.962 -2.714 7.010 1.00 89.19 81 LYS A CA 1
ATOM 648 C C . LYS A 1 81 ? 6.470 -2.814 6.706 1.00 89.19 81 LYS A C 1
ATOM 650 O O . LYS A 1 81 ? 5.667 -2.543 7.593 1.00 89.19 81 LYS A O 1
ATOM 655 N N . ARG A 1 82 ? 6.086 -3.241 5.499 1.00 87.25 82 ARG A N 1
ATOM 656 C CA . ARG A 1 82 ? 4.677 -3.439 5.116 1.00 87.25 82 ARG A CA 1
ATOM 657 C C . ARG A 1 82 ? 3.943 -4.428 6.026 1.00 87.25 82 ARG A C 1
ATOM 659 O O . ARG A 1 82 ? 2.729 -4.320 6.169 1.00 87.25 82 ARG A O 1
ATOM 666 N N . PHE A 1 83 ? 4.667 -5.375 6.612 1.00 86.19 83 PHE A N 1
ATOM 667 C CA . PHE A 1 83 ? 4.104 -6.425 7.457 1.00 86.19 83 PHE A CA 1
ATOM 668 C C . PHE A 1 83 ? 4.541 -6.329 8.915 1.00 86.19 83 PHE A C 1
ATOM 670 O O . PHE A 1 83 ? 4.225 -7.210 9.712 1.00 86.19 83 PHE A O 1
ATOM 677 N N . GLN A 1 84 ? 5.263 -5.267 9.270 1.00 88.81 84 GLN A N 1
ATOM 678 C CA . GLN A 1 84 ? 5.575 -4.996 10.658 1.00 88.81 84 GLN A CA 1
ATOM 679 C C . GLN A 1 84 ? 4.266 -4.744 11.418 1.00 88.81 84 GLN A C 1
ATOM 681 O O . GLN A 1 84 ? 3.432 -3.945 10.992 1.00 88.81 84 GLN A O 1
ATOM 686 N N . SER A 1 85 ? 4.110 -5.424 12.551 1.00 91.38 85 SER A N 1
ATOM 687 C CA . SER A 1 85 ? 2.992 -5.243 13.475 1.00 91.38 85 SER A CA 1
ATOM 688 C C . SER A 1 85 ? 3.512 -4.876 14.863 1.00 91.38 85 SER A C 1
ATOM 690 O O . SER A 1 85 ? 4.698 -5.038 15.158 1.00 91.38 85 SER A O 1
ATOM 692 N N . ALA A 1 86 ? 2.613 -4.387 15.706 1.00 92.75 86 ALA A N 1
ATOM 693 C CA . ALA A 1 86 ? 2.799 -4.196 17.139 1.00 92.75 86 ALA A CA 1
ATOM 694 C C . ALA A 1 86 ? 1.545 -4.717 17.857 1.00 92.75 86 ALA A C 1
ATOM 696 O O . ALA A 1 86 ? 0.505 -4.849 17.216 1.00 92.75 86 ALA A O 1
ATOM 697 N N . ASP A 1 87 ? 1.636 -5.021 19.150 1.00 96.94 87 ASP A N 1
ATOM 698 C CA . ASP A 1 87 ? 0.444 -5.269 19.965 1.00 96.94 87 ASP A CA 1
ATOM 699 C C . ASP A 1 87 ? -0.175 -3.922 20.355 1.00 96.94 87 ASP A C 1
ATOM 701 O O . ASP A 1 87 ? 0.473 -3.091 20.994 1.00 96.94 87 ASP A O 1
ATOM 705 N N . LEU A 1 88 ? -1.407 -3.693 19.913 1.00 97.50 88 LEU A N 1
ATOM 706 C CA . LEU A 1 88 ? -2.192 -2.495 20.198 1.00 97.50 88 LEU A CA 1
ATOM 707 C C . LEU A 1 88 ? -3.447 -2.827 21.015 1.00 97.50 88 LEU A C 1
ATOM 709 O O . LEU A 1 88 ? -4.400 -2.045 21.029 1.00 97.50 88 LEU A O 1
ATOM 713 N N . THR A 1 89 ? -3.464 -3.966 21.709 1.00 97.69 89 THR A N 1
ATOM 714 C CA . THR A 1 89 ? -4.553 -4.330 22.619 1.00 97.69 89 THR A CA 1
ATOM 715 C C . THR A 1 89 ? -4.790 -3.211 23.640 1.00 97.69 89 THR A C 1
ATOM 717 O O . THR A 1 89 ? -3.853 -2.619 24.178 1.00 97.69 89 THR A O 1
ATOM 720 N N . ASN A 1 90 ? -6.062 -2.898 23.899 1.00 97.62 90 ASN A N 1
ATOM 721 C CA . ASN A 1 90 ? -6.511 -1.794 24.762 1.00 97.62 90 ASN A CA 1
ATOM 722 C C . ASN A 1 90 ? -6.140 -0.377 24.280 1.00 97.62 90 ASN A C 1
ATOM 724 O O . ASN A 1 90 ? -6.324 0.584 25.028 1.00 97.62 90 ASN A O 1
ATOM 728 N N . GLN A 1 91 ? -5.655 -0.212 23.046 1.00 98.25 91 GLN A N 1
ATOM 729 C CA . GLN A 1 91 ? -5.442 1.105 22.445 1.00 98.25 91 GLN A CA 1
ATOM 730 C C . GLN A 1 91 ? -6.654 1.530 21.613 1.00 98.25 91 GLN A C 1
ATOM 732 O O . GLN A 1 91 ? -7.268 0.716 20.919 1.00 98.25 91 GLN A O 1
ATOM 737 N N . VAL A 1 92 ? -6.968 2.827 21.648 1.00 98.00 92 VAL A N 1
ATOM 738 C CA . VAL A 1 92 ? -7.989 3.446 20.792 1.00 98.00 92 VAL A CA 1
ATOM 739 C C . VAL A 1 92 ? -7.301 4.350 19.774 1.00 98.00 92 VAL A C 1
ATOM 741 O O . VAL A 1 92 ? -6.565 5.259 20.150 1.00 98.00 92 VAL A O 1
ATOM 744 N N . ALA A 1 93 ? -7.549 4.123 18.484 1.00 97.25 93 ALA A N 1
ATOM 745 C CA . ALA A 1 93 ? -6.956 4.892 17.394 1.00 97.25 93 ALA A CA 1
ATOM 746 C C . ALA A 1 93 ? -8.025 5.607 16.560 1.00 97.25 93 ALA A C 1
ATOM 748 O O . ALA A 1 93 ? -8.966 4.981 16.079 1.00 97.25 93 ALA A O 1
ATOM 749 N N . LEU A 1 94 ? -7.856 6.912 16.338 1.00 96.94 94 LEU A N 1
ATOM 750 C CA . LEU A 1 94 ? -8.660 7.684 15.390 1.00 96.94 94 LEU A CA 1
ATOM 751 C C . LEU A 1 94 ? -7.966 7.704 14.023 1.00 96.94 94 LEU A C 1
ATOM 753 O O . LEU A 1 94 ? -6.866 8.242 13.895 1.00 96.94 94 LEU A O 1
ATOM 757 N N . VAL A 1 95 ? -8.620 7.164 12.995 1.00 95.94 95 VAL A N 1
ATOM 758 C CA . VAL A 1 95 ? -8.115 7.161 11.615 1.00 95.94 95 VAL A CA 1
ATOM 759 C C . VAL A 1 95 ? -9.037 7.988 10.732 1.00 95.94 95 VAL A C 1
ATOM 761 O O . VAL A 1 95 ? -10.186 7.620 10.497 1.00 95.94 95 VAL A O 1
ATOM 764 N N . THR A 1 96 ? -8.519 9.095 10.206 1.00 95.12 96 THR A N 1
ATOM 765 C CA . THR A 1 96 ? -9.239 9.946 9.256 1.00 95.12 96 THR A CA 1
ATOM 766 C C . THR A 1 96 ? -8.975 9.509 7.815 1.00 95.12 96 THR A C 1
ATOM 768 O O . THR A 1 96 ? -7.889 9.043 7.473 1.00 95.12 96 THR A O 1
ATOM 771 N N . GLY A 1 97 ? -9.984 9.627 6.948 1.00 93.50 97 GLY A N 1
ATOM 772 C CA . GLY A 1 97 ? -9.877 9.177 5.557 1.00 93.50 97 GLY A CA 1
ATOM 773 C C . GLY A 1 97 ? -9.732 7.656 5.422 1.00 93.50 97 GLY A C 1
ATOM 774 O O . GLY A 1 97 ? -9.028 7.183 4.531 1.00 93.50 97 GLY A O 1
ATOM 775 N N . SER A 1 98 ? -10.398 6.895 6.292 1.00 93.69 98 SER A N 1
ATOM 776 C CA . SER A 1 98 ? -10.254 5.436 6.445 1.00 93.69 98 SER A CA 1
ATOM 777 C C . SER A 1 98 ? -10.645 4.603 5.222 1.00 93.69 98 SER A C 1
ATOM 779 O O . SER A 1 98 ? -10.243 3.454 5.113 1.00 93.69 98 SER A O 1
ATOM 781 N N . ARG A 1 99 ? -11.436 5.141 4.289 1.00 88.75 99 ARG A N 1
ATOM 782 C CA . ARG A 1 99 ? -12.060 4.329 3.230 1.00 88.75 99 ARG A CA 1
ATOM 783 C C . ARG A 1 99 ? -11.086 3.799 2.175 1.00 88.75 99 ARG A C 1
ATOM 785 O O . ARG A 1 99 ? -11.294 2.716 1.648 1.00 88.75 99 ARG A O 1
ATOM 792 N N . LEU A 1 100 ? -10.061 4.563 1.795 1.00 86.75 100 LEU A N 1
ATOM 793 C CA . LEU A 1 100 ? -9.238 4.239 0.620 1.00 86.75 100 LEU A CA 1
ATOM 794 C C . LEU A 1 100 ? -7.741 4.366 0.892 1.00 86.75 100 LEU A C 1
ATOM 796 O O . LEU A 1 100 ? -7.291 5.143 1.735 1.00 86.75 100 LEU A O 1
ATOM 800 N N . LYS A 1 101 ? -6.959 3.660 0.067 1.00 86.75 101 LYS A N 1
ATOM 801 C CA . LYS A 1 101 ? -5.496 3.770 -0.012 1.00 86.75 101 LYS A CA 1
ATOM 802 C C . LYS A 1 101 ? -4.834 3.589 1.363 1.00 86.75 101 LYS A C 1
ATOM 804 O O . LYS A 1 101 ? -4.961 2.541 1.985 1.00 86.75 101 LYS A O 1
ATOM 809 N N . ILE A 1 102 ? -4.081 4.595 1.808 1.00 88.88 102 ILE A N 1
ATOM 810 C CA . ILE A 1 102 ? -3.276 4.538 3.028 1.00 88.88 102 ILE A CA 1
ATOM 811 C C . ILE A 1 102 ? -4.175 4.494 4.268 1.00 88.88 102 ILE A C 1
ATOM 813 O O . ILE A 1 102 ? -3.878 3.727 5.173 1.00 88.88 102 ILE A O 1
ATOM 817 N N . GLY A 1 103 ? -5.289 5.237 4.290 1.00 91.56 103 GLY A N 1
ATOM 818 C CA . GLY A 1 103 ? -6.218 5.227 5.425 1.00 91.56 103 GLY A CA 1
ATOM 819 C C . GLY A 1 103 ? -6.813 3.840 5.661 1.00 91.56 103 GLY A C 1
ATOM 820 O O . GLY A 1 103 ? -6.738 3.330 6.773 1.00 91.56 103 GLY A O 1
ATOM 821 N N . TYR A 1 104 ? -7.268 3.185 4.588 1.00 90.06 104 TYR A N 1
ATOM 822 C CA . TYR A 1 104 ? -7.756 1.800 4.637 1.00 90.06 104 TYR A CA 1
ATOM 823 C C . TYR A 1 104 ? -6.709 0.841 5.204 1.00 90.06 104 TYR A C 1
ATOM 825 O O . TYR A 1 104 ? -6.991 0.037 6.091 1.00 90.06 104 TYR A O 1
ATOM 833 N N . HIS A 1 105 ? -5.466 0.958 4.735 1.00 89.00 105 HIS A N 1
ATOM 834 C CA . HIS A 1 105 ? -4.376 0.131 5.235 1.00 89.00 105 HIS A CA 1
ATOM 835 C C . HIS A 1 105 ? -4.052 0.372 6.704 1.00 89.00 105 HIS A C 1
ATOM 837 O O . HIS A 1 105 ? -3.835 -0.600 7.420 1.00 89.00 105 HIS A O 1
ATOM 843 N N . ILE A 1 106 ? -4.027 1.626 7.155 1.00 92.56 106 ILE A N 1
ATOM 844 C CA . ILE A 1 106 ? -3.775 1.961 8.560 1.00 92.56 106 ILE A CA 1
ATOM 845 C C . ILE A 1 106 ? -4.874 1.362 9.436 1.00 92.56 106 ILE A C 1
ATOM 847 O O . ILE A 1 106 ? -4.556 0.674 10.403 1.00 92.56 106 ILE A O 1
ATOM 851 N N . THR A 1 107 ? -6.144 1.549 9.062 1.00 93.06 107 THR A N 1
ATOM 852 C CA . THR A 1 107 ? -7.285 0.957 9.771 1.00 93.06 107 THR A CA 1
ATOM 853 C C . THR A 1 107 ? -7.142 -0.560 9.863 1.00 93.06 107 THR A C 1
ATOM 855 O O . THR A 1 107 ? -7.184 -1.113 10.958 1.00 93.06 107 THR A O 1
ATOM 858 N N . LEU A 1 108 ? -6.891 -1.237 8.740 1.00 91.19 108 LEU A N 1
ATOM 859 C CA . LEU A 1 108 ? -6.736 -2.690 8.708 1.00 91.19 108 LEU A CA 1
ATOM 860 C C . LEU A 1 108 ? -5.538 -3.179 9.538 1.00 91.19 108 LEU A C 1
ATOM 862 O O . LEU A 1 108 ? -5.638 -4.203 10.211 1.00 91.19 108 LEU A O 1
ATOM 866 N N . MET A 1 109 ? -4.407 -2.470 9.495 1.00 92.38 109 MET A N 1
ATOM 867 C CA . MET A 1 109 ? -3.220 -2.801 10.291 1.00 92.38 109 MET A CA 1
ATOM 868 C C . MET A 1 109 ? -3.489 -2.645 11.788 1.00 92.38 109 MET A C 1
ATOM 870 O O . MET A 1 109 ? -3.155 -3.543 12.551 1.00 92.38 109 MET A O 1
ATOM 874 N N . MET A 1 110 ? -4.129 -1.550 12.203 1.00 94.88 110 MET A N 1
ATOM 875 C CA . MET A 1 110 ? -4.458 -1.297 13.608 1.00 94.88 110 MET A CA 1
ATOM 876 C C . MET A 1 110 ? -5.477 -2.303 14.151 1.00 94.88 110 MET A C 1
ATOM 878 O O . MET A 1 110 ? -5.284 -2.826 15.246 1.00 94.88 110 MET A O 1
ATOM 882 N N . LEU A 1 111 ? -6.507 -2.642 13.368 1.00 93.81 111 LEU A N 1
ATOM 883 C CA . LEU A 1 111 ? -7.478 -3.679 13.735 1.00 93.81 111 LEU A CA 1
ATOM 884 C C . LEU A 1 111 ? -6.806 -5.049 13.899 1.00 93.81 111 LEU A C 1
ATOM 886 O O . LEU A 1 111 ? -7.033 -5.735 14.890 1.00 93.81 111 LEU A O 1
ATOM 890 N N . ARG A 1 112 ? -5.930 -5.440 12.962 1.00 93.00 112 ARG A N 1
ATOM 891 C CA . ARG A 1 112 ? -5.164 -6.701 13.052 1.00 93.00 112 ARG A CA 1
ATOM 892 C C . ARG A 1 112 ? -4.190 -6.729 14.229 1.00 93.00 112 ARG A C 1
ATOM 894 O O . ARG A 1 112 ? -3.886 -7.806 14.725 1.00 93.00 112 ARG A O 1
ATOM 901 N N . ALA A 1 113 ? -3.719 -5.564 14.657 1.00 95.69 113 ALA A N 1
ATOM 902 C CA . ALA A 1 113 ? -2.879 -5.382 15.833 1.00 95.69 113 ALA A CA 1
ATOM 903 C C . ALA A 1 113 ? -3.666 -5.369 17.162 1.00 95.69 113 ALA A C 1
ATOM 905 O O . ALA A 1 113 ? -3.048 -5.263 18.215 1.00 95.69 113 ALA A O 1
ATOM 906 N N . GLY A 1 114 ? -5.003 -5.471 17.139 1.00 97.06 114 GLY A N 1
ATOM 907 C CA . GLY A 1 114 ? -5.843 -5.535 18.343 1.00 97.06 114 GLY A CA 1
ATOM 908 C C . GLY A 1 114 ? -6.361 -4.186 18.856 1.00 97.06 114 GLY A C 1
ATOM 909 O O . GLY A 1 114 ? -6.970 -4.136 19.924 1.00 97.06 114 GLY A O 1
ATOM 910 N N . ALA A 1 115 ? -6.156 -3.094 18.113 1.00 97.94 115 ALA A N 1
ATOM 911 C CA . ALA A 1 115 ? -6.678 -1.784 18.493 1.00 97.94 115 ALA A CA 1
ATOM 912 C C . ALA A 1 115 ? -8.198 -1.685 18.294 1.00 97.94 115 ALA A C 1
ATOM 914 O O . ALA A 1 115 ? -8.763 -2.237 17.347 1.00 97.94 115 ALA A O 1
ATOM 915 N N . THR A 1 116 ? -8.844 -0.853 19.109 1.00 98.00 116 THR A N 1
ATOM 916 C CA . THR A 1 116 ? -10.157 -0.287 18.777 1.00 98.00 116 THR A CA 1
ATOM 917 C C . THR A 1 116 ? -9.951 0.895 17.836 1.00 98.00 116 THR A C 1
ATOM 919 O O . THR A 1 116 ? -9.266 1.855 18.188 1.00 98.00 116 THR A O 1
ATOM 922 N N . VAL A 1 117 ? -10.529 0.856 16.634 1.00 96.88 117 VAL A N 1
ATOM 923 C CA . VAL A 1 117 ? -10.319 1.907 15.626 1.00 96.88 117 VAL A CA 1
ATOM 924 C C . VAL A 1 117 ? -11.597 2.706 15.390 1.00 96.88 117 VAL A C 1
ATOM 926 O O . VAL A 1 117 ? -12.601 2.168 14.931 1.00 96.88 117 VAL A O 1
ATOM 929 N N . ILE A 1 118 ? -11.536 4.012 15.644 1.00 95.88 118 ILE A N 1
ATOM 930 C CA . ILE A 1 118 ? -12.543 4.988 15.225 1.00 95.88 118 ILE A CA 1
ATOM 931 C C . ILE A 1 118 ? -12.163 5.449 13.817 1.00 95.88 118 ILE A C 1
ATOM 933 O O . ILE A 1 118 ? -11.236 6.234 13.627 1.00 95.88 118 ILE A O 1
ATOM 937 N N . ALA A 1 119 ? -12.862 4.932 12.815 1.00 94.69 119 ALA A N 1
ATOM 938 C CA . ALA A 1 119 ? -12.626 5.248 11.412 1.00 94.69 119 ALA A CA 1
ATOM 939 C C . ALA A 1 119 ? -13.551 6.383 10.948 1.00 94.69 119 ALA A C 1
ATOM 941 O O . ALA A 1 119 ? -14.764 6.309 11.141 1.00 94.69 119 ALA A O 1
ATOM 942 N N . THR A 1 120 ? -13.005 7.422 10.310 1.00 94.75 120 THR A N 1
ATOM 943 C CA . THR A 1 120 ? -13.802 8.535 9.775 1.00 94.75 120 THR A CA 1
ATOM 944 C C . THR A 1 120 ? -13.595 8.727 8.277 1.00 94.75 120 THR A C 1
ATOM 946 O O . THR A 1 120 ? -12.489 8.656 7.738 1.00 94.75 120 THR A O 1
ATOM 949 N N . THR A 1 121 ? -14.694 8.998 7.578 1.00 93.12 121 THR A N 1
ATOM 950 C CA . THR A 1 121 ? -14.736 9.291 6.144 1.00 93.12 121 THR A CA 1
ATOM 951 C C . THR A 1 121 ? -16.025 10.042 5.827 1.00 93.12 121 THR A C 1
ATOM 953 O O . THR A 1 121 ? -17.004 9.960 6.564 1.00 93.12 121 THR A O 1
ATOM 956 N N . ARG A 1 122 ? -16.063 10.737 4.688 1.00 93.56 122 ARG A N 1
ATOM 957 C CA . ARG A 1 122 ? -17.287 11.379 4.179 1.00 93.56 122 ARG A CA 1
ATOM 958 C C . ARG A 1 122 ? -18.321 10.389 3.610 1.00 93.56 122 ARG A C 1
ATOM 960 O O . ARG A 1 122 ? -19.365 10.815 3.136 1.00 93.56 122 ARG A O 1
ATOM 967 N N . PHE A 1 123 ? -18.013 9.091 3.604 1.00 89.38 123 PHE A N 1
ATOM 968 C CA . PHE A 1 123 ? -18.857 8.010 3.080 1.00 89.38 123 PHE A CA 1
ATOM 969 C C . PHE A 1 123 ? -19.086 6.937 4.162 1.00 89.38 123 PHE A C 1
ATOM 971 O O . PHE A 1 123 ? -18.443 5.891 4.114 1.00 89.38 123 PHE A O 1
ATOM 978 N N . PRO A 1 124 ? -19.940 7.191 5.168 1.00 78.44 124 PRO A N 1
ATOM 979 C CA . PRO A 1 124 ? -20.029 6.355 6.370 1.00 78.44 124 PRO A CA 1
ATOM 980 C C . PRO A 1 124 ? -20.542 4.932 6.109 1.00 78.44 124 PRO A C 1
ATOM 982 O O . PRO A 1 124 ? -20.178 4.020 6.835 1.00 78.44 124 PRO A O 1
ATOM 985 N N . VAL A 1 125 ? -21.345 4.736 5.058 1.00 81.31 125 VAL A N 1
ATOM 986 C CA . VAL A 1 125 ? -21.888 3.418 4.670 1.00 81.31 125 VAL A CA 1
ATOM 987 C C . VAL A 1 125 ? -20.810 2.491 4.093 1.00 81.31 125 VAL A C 1
ATOM 989 O O . VAL A 1 125 ? -20.983 1.281 4.076 1.00 81.31 125 VAL A O 1
ATOM 992 N N . ASP A 1 126 ? -19.695 3.055 3.630 1.00 72.88 126 ASP A N 1
ATOM 993 C CA . ASP A 1 126 ? -18.607 2.335 2.963 1.00 72.88 126 ASP A CA 1
ATOM 994 C C . ASP A 1 126 ? -17.284 2.621 3.690 1.00 72.88 126 ASP A C 1
ATOM 996 O O . ASP A 1 126 ? -16.307 3.090 3.106 1.00 72.88 126 ASP A O 1
ATOM 1000 N N . SER A 1 127 ? -17.299 2.476 5.017 1.00 68.94 127 SER A N 1
ATOM 1001 C CA . SER A 1 127 ? -16.157 2.704 5.899 1.00 68.94 127 SER A CA 1
ATOM 1002 C C . SER A 1 127 ? -15.962 1.505 6.814 1.00 68.94 127 SER A C 1
ATOM 1004 O O . SER A 1 127 ? -16.761 1.326 7.728 1.00 68.94 127 SER A O 1
ATOM 1006 N N . ALA A 1 128 ? -14.833 0.817 6.621 1.00 56.31 128 ALA A N 1
ATOM 1007 C CA . ALA A 1 128 ? -14.440 -0.474 7.202 1.00 56.31 128 ALA A CA 1
ATOM 1008 C C . ALA A 1 128 ? -14.914 -1.683 6.384 1.00 56.31 128 ALA A C 1
ATOM 1010 O O . ALA A 1 128 ? -16.127 -1.973 6.372 1.00 56.31 128 ALA A O 1
#